Protein AF-A0A650ENH4-F1 (afdb_monomer)

Secondary structure (DSSP, 8-state):
--PPPHHHHHHHHHHHHHHHHHHHHHHHHHHHHHHHHHHHHHHHHHHHHHHHHHHTT----THHHHTTT-EEEETTEEEEE-SSEEEEE-TTS-EEEEETT-TTTEEEEEE---SS---EEEEEE-SHHHHHHHHHHHSSSEEETTTTEE----

Solvent-accessible surface area (backbone atoms only — not comparable to full-atom values): 8561 Å² total; per-residue (Å²): 130,96,68,84,53,73,66,60,54,51,55,52,54,53,53,52,52,60,52,46,70,60,46,49,68,51,49,52,50,52,55,51,59,60,51,47,55,57,55,53,55,51,50,55,51,52,49,52,52,51,54,51,25,65,73,65,77,49,85,81,70,71,72,72,35,58,83,74,65,41,41,74,78,49,104,72,38,32,41,34,75,64,93,56,36,32,39,41,29,36,95,88,54,47,38,39,37,28,33,68,92,44,60,70,26,31,35,39,38,38,38,62,64,52,98,90,38,73,65,42,40,29,31,38,32,71,32,77,67,19,23,57,47,26,26,72,75,38,70,28,45,38,18,23,61,82,79,43,37,74,51,81,75,132

Sequence (154 aa):
MKGFTLIELLVVVLIIGILSAVALPQYEKAVEKSRLAEVYSVVHALRRNFEICDLSGGCENEELLSEVGMTITNASMMSMSGKNYTFQGTPYGFAAFQPTRRTDDYMILWVPKTVDTEEALVCSGQTAWGIGFCKSLCGFQQCEMNKRTKYDGM

Mean predicted aligned error: 7.91 Å

Foldseek 3Di:
DPDDDPVVVVVVVVVVVVVCVVVVLVVVLVVVVVVCVLVVVLLVLLQVLLVVQVVVVHQDDPPSCVVSVWDDPDQFWIWDDDDQWIWIDGSNFKIKIAGPVHRQAWIWIWGHDDPPDHTFTKIAGRDPSSLVSSCVQQNGNIAGNVVSGHDPDD

Structure (mmCIF, N/CA/C/O backbone):
data_AF-A0A650ENH4-F1
#
_entry.id   AF-A0A650ENH4-F1
#
loop_
_atom_site.group_PDB
_atom_site.id
_atom_site.type_symbol
_atom_site.label_atom_id
_atom_site.label_alt_id
_atom_site.label_comp_id
_atom_site.label_asym_id
_atom_site.label_entity_id
_atom_site.label_seq_id
_atom_site.pdbx_PDB_ins_code
_atom_site.Cartn_x
_atom_site.Cartn_y
_atom_site.Cartn_z
_atom_site.occupancy
_atom_site.B_iso_or_equiv
_atom_site.auth_seq_id
_atom_site.auth_comp_id
_atom_site.auth_asym_id
_atom_site.auth_atom_id
_atom_site.pdbx_PDB_model_num
ATOM 1 N N . MET A 1 1 ? -47.326 -14.501 26.030 1.00 51.03 1 MET A N 1
ATOM 2 C CA . MET A 1 1 ? -46.114 -14.513 25.183 1.00 51.03 1 MET A CA 1
ATOM 3 C C . MET A 1 1 ? -44.955 -14.069 26.062 1.00 51.03 1 MET A C 1
ATOM 5 O O . MET A 1 1 ? -45.062 -13.005 26.655 1.00 51.03 1 MET A O 1
ATOM 9 N N . LYS A 1 2 ? -43.922 -14.901 26.252 1.00 64.88 2 LYS A N 1
ATOM 10 C CA . LYS A 1 2 ? -42.694 -14.489 26.951 1.00 64.88 2 LYS A CA 1
ATOM 11 C C . LYS A 1 2 ? -41.946 -13.550 26.005 1.00 64.88 2 LYS A C 1
ATOM 13 O O . LYS A 1 2 ? -41.317 -14.011 25.061 1.00 64.88 2 LYS A O 1
ATOM 18 N N . GLY A 1 3 ? -42.175 -12.253 26.173 1.00 75.31 3 GLY A N 1
ATOM 19 C CA . GLY A 1 3 ? -41.553 -11.206 25.373 1.00 75.31 3 GLY A CA 1
ATOM 20 C C . GLY A 1 3 ? -40.159 -10.890 25.896 1.00 75.31 3 GLY A C 1
ATOM 21 O O . GLY A 1 3 ? -39.942 -10.896 27.106 1.00 75.31 3 GLY A O 1
ATOM 22 N N . PHE A 1 4 ? -39.242 -10.625 24.969 1.00 81.31 4 PHE A N 1
ATOM 23 C CA . PHE A 1 4 ? -37.914 -10.080 25.242 1.00 81.31 4 PHE A CA 1
ATOM 24 C C . PHE A 1 4 ? -38.042 -8.821 26.107 1.00 81.31 4 PHE A C 1
ATOM 26 O O . PHE A 1 4 ? -38.902 -7.974 25.841 1.00 81.31 4 PHE A O 1
ATOM 33 N N . THR A 1 5 ? -37.222 -8.687 27.147 1.00 90.69 5 THR A N 1
ATOM 34 C CA . THR A 1 5 ? -37.284 -7.497 28.000 1.00 90.69 5 THR A CA 1
ATOM 35 C C . THR A 1 5 ? -36.593 -6.314 27.313 1.00 90.69 5 THR A C 1
ATOM 37 O O . THR A 1 5 ? -35.574 -6.470 26.640 1.00 90.69 5 THR A O 1
ATOM 40 N N . LEU A 1 6 ? -37.127 -5.098 27.483 1.00 89.56 6 LEU A N 1
ATOM 41 C CA . LEU A 1 6 ? -36.503 -3.872 26.953 1.00 89.56 6 LEU A CA 1
ATOM 42 C C . LEU A 1 6 ? -35.076 -3.673 27.490 1.00 89.56 6 LEU A C 1
ATOM 44 O O . LEU A 1 6 ? -34.221 -3.136 26.790 1.00 89.56 6 LEU A O 1
ATOM 48 N N . ILE A 1 7 ? -34.811 -4.138 28.714 1.00 93.00 7 ILE A N 1
ATOM 49 C CA . ILE A 1 7 ? -33.490 -4.041 29.335 1.00 93.00 7 ILE A CA 1
ATOM 50 C C . ILE A 1 7 ? -32.475 -5.013 28.719 1.00 93.00 7 ILE A C 1
ATOM 52 O O . ILE A 1 7 ? -31.326 -4.622 28.526 1.00 93.00 7 ILE A O 1
ATOM 56 N N . GLU A 1 8 ? -32.883 -6.229 28.331 1.00 92.00 8 GLU A N 1
ATOM 57 C CA . GLU A 1 8 ? -32.008 -7.159 27.597 1.00 92.00 8 GLU A CA 1
ATOM 58 C C . GLU A 1 8 ? -31.548 -6.558 26.273 1.00 92.00 8 GLU A C 1
ATOM 60 O O . GLU A 1 8 ? -30.361 -6.604 25.952 1.00 92.00 8 GLU A O 1
ATOM 65 N N . LEU A 1 9 ? -32.463 -5.938 25.524 1.00 91.38 9 LEU A N 1
ATOM 66 C CA . LEU A 1 9 ? -32.105 -5.293 24.262 1.00 91.38 9 LEU A CA 1
ATOM 67 C C . LEU A 1 9 ? -31.154 -4.106 24.461 1.00 91.38 9 LEU A C 1
ATOM 69 O O . LEU A 1 9 ? -30.232 -3.924 23.668 1.00 91.38 9 LEU A O 1
ATOM 73 N N . LEU A 1 10 ? -31.326 -3.328 25.531 1.00 92.88 10 LEU A N 1
ATOM 74 C CA . LEU A 1 10 ? -30.499 -2.149 25.795 1.00 92.88 10 LEU A CA 1
ATOM 75 C C . LEU A 1 10 ? -29.046 -2.531 26.120 1.00 92.88 10 LEU A C 1
ATOM 77 O O . LEU A 1 10 ? -28.115 -1.938 25.572 1.00 92.88 10 LEU A O 1
ATOM 81 N N . VAL A 1 11 ? -28.837 -3.566 26.939 1.00 94.69 11 VAL A N 1
ATOM 82 C CA . VAL A 1 11 ? -27.486 -4.063 27.256 1.00 94.69 11 VAL A CA 1
ATOM 83 C C . VAL A 1 11 ? -26.803 -4.641 26.014 1.00 94.69 11 VAL A C 1
ATOM 85 O O . VAL A 1 11 ? -25.614 -4.404 25.803 1.00 94.69 11 VAL A O 1
ATOM 88 N N . VAL A 1 12 ? -27.543 -5.337 25.146 1.00 95.19 12 VAL A N 1
ATOM 89 C CA . VAL A 1 12 ? -26.991 -5.883 23.894 1.00 95.19 12 VAL A CA 1
ATOM 90 C C . VAL A 1 12 ? -26.518 -4.770 22.959 1.00 95.19 12 VAL A C 1
ATOM 92 O O . VAL A 1 12 ? -25.399 -4.838 22.451 1.00 95.19 12 VAL A O 1
ATOM 95 N N . VAL A 1 13 ? -27.321 -3.718 22.768 1.00 94.75 13 VAL A N 1
ATOM 96 C CA . VAL A 1 13 ? -26.933 -2.574 21.922 1.00 94.75 13 VAL A CA 1
ATOM 97 C C . VAL A 1 13 ? -25.702 -1.865 22.490 1.00 94.75 13 VAL A C 1
ATOM 99 O O . VAL A 1 13 ? -24.808 -1.492 21.732 1.00 94.75 13 VAL A O 1
ATOM 102 N N . LEU A 1 14 ? -25.608 -1.742 23.817 1.00 95.50 14 LEU A N 1
ATOM 103 C CA . LEU A 1 14 ? -24.446 -1.155 24.482 1.00 95.50 14 LEU A CA 1
ATOM 104 C C . LEU A 1 14 ? -23.166 -1.966 24.226 1.00 95.50 14 LEU A C 1
ATOM 106 O O . LEU A 1 14 ? -22.137 -1.390 23.872 1.00 95.50 14 LEU A O 1
ATOM 110 N N . ILE A 1 15 ? -23.225 -3.295 24.349 1.00 96.06 15 ILE A N 1
ATOM 111 C CA . ILE A 1 15 ? -22.064 -4.167 24.111 1.00 96.06 15 ILE A CA 1
ATOM 112 C C . ILE A 1 15 ? -21.639 -4.126 22.636 1.00 96.06 15 ILE A C 1
ATOM 114 O O . ILE A 1 15 ? -20.454 -3.949 22.347 1.00 96.06 15 ILE A O 1
ATOM 118 N N . ILE A 1 16 ? -22.587 -4.235 21.695 1.00 95.62 16 ILE A N 1
ATOM 119 C CA . ILE A 1 16 ? -22.295 -4.156 20.251 1.00 95.62 16 ILE A CA 1
ATOM 120 C C . ILE A 1 16 ? -21.691 -2.789 19.897 1.00 95.62 16 ILE A C 1
ATOM 122 O O . ILE A 1 16 ? -20.748 -2.727 19.107 1.00 95.62 16 ILE A O 1
ATOM 126 N N . GLY A 1 17 ? -22.165 -1.710 20.529 1.00 95.19 17 GLY A N 1
ATOM 127 C CA . GLY A 1 17 ? -21.607 -0.366 20.382 1.00 95.19 17 GLY A CA 1
ATOM 128 C C . GLY A 1 17 ? -20.109 -0.317 20.691 1.00 95.19 17 GLY A C 1
ATOM 129 O O . GLY A 1 17 ? -19.324 0.116 19.846 1.00 95.19 17 GLY A O 1
ATOM 130 N N . ILE A 1 18 ? -19.695 -0.839 21.850 1.00 95.19 18 ILE A N 1
ATOM 131 C CA . ILE A 1 18 ? -18.281 -0.852 22.269 1.00 95.19 18 ILE A CA 1
ATOM 132 C C . ILE A 1 18 ? -17.431 -1.713 21.325 1.00 95.19 18 ILE A C 1
ATOM 134 O O . ILE A 1 18 ? -16.368 -1.277 20.880 1.00 95.19 18 ILE A O 1
ATOM 138 N N . LEU A 1 19 ? -17.901 -2.917 20.981 1.00 95.94 19 LEU A N 1
ATOM 139 C CA . LEU A 1 19 ? -17.166 -3.824 20.092 1.00 95.94 19 LEU A CA 1
ATOM 140 C C . LEU A 1 19 ? -16.980 -3.225 18.689 1.00 95.94 19 LEU A C 1
ATOM 142 O O . LEU A 1 19 ? -15.897 -3.339 18.111 1.00 95.94 19 LEU A O 1
ATOM 146 N N . SER A 1 20 ? -18.001 -2.545 18.157 1.00 94.31 20 SER A N 1
ATOM 147 C CA . SER A 1 20 ? -17.953 -1.946 16.817 1.00 94.31 20 SER A CA 1
ATOM 148 C C . SER A 1 20 ? -16.881 -0.861 16.688 1.00 94.31 20 SER A C 1
ATOM 150 O O . SER A 1 20 ? -16.207 -0.793 15.659 1.00 94.31 20 SER A O 1
ATOM 152 N N . ALA A 1 21 ? -16.651 -0.077 17.747 1.00 92.31 21 ALA A N 1
ATOM 153 C CA . ALA A 1 21 ? -15.689 1.022 17.736 1.00 92.31 21 ALA A CA 1
ATOM 154 C C . ALA A 1 21 ? -14.246 0.542 17.506 1.00 92.31 21 ALA A C 1
ATOM 156 O O . ALA A 1 21 ? -13.463 1.217 16.839 1.00 92.31 21 ALA A O 1
ATOM 157 N N . VAL A 1 22 ? -13.894 -0.640 18.021 1.00 91.31 22 VAL A N 1
ATOM 158 C CA . VAL A 1 22 ? -12.554 -1.227 17.852 1.00 91.31 22 VAL A CA 1
ATOM 159 C C . VAL A 1 22 ? -12.480 -2.114 16.607 1.00 91.31 22 VAL A C 1
ATOM 161 O O . VAL A 1 22 ? -11.458 -2.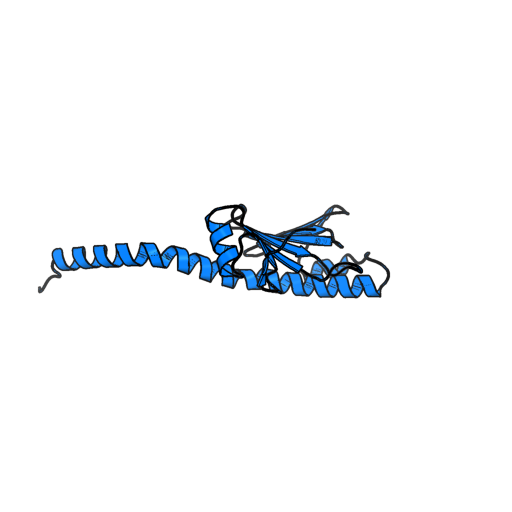127 15.918 1.00 91.31 22 VAL A O 1
ATOM 164 N N . ALA A 1 23 ? -13.556 -2.839 16.293 1.00 92.00 23 ALA A N 1
ATOM 165 C CA . ALA A 1 23 ? -13.575 -3.800 15.195 1.00 92.00 23 ALA A CA 1
ATOM 166 C C . ALA A 1 23 ? -13.548 -3.135 13.809 1.00 92.00 23 ALA A C 1
ATOM 168 O O . ALA A 1 23 ? -12.849 -3.615 12.918 1.00 92.00 23 ALA A O 1
ATOM 169 N N . LEU A 1 24 ? -14.260 -2.019 13.621 1.00 90.44 24 LEU A N 1
ATOM 170 C CA . LEU A 1 24 ?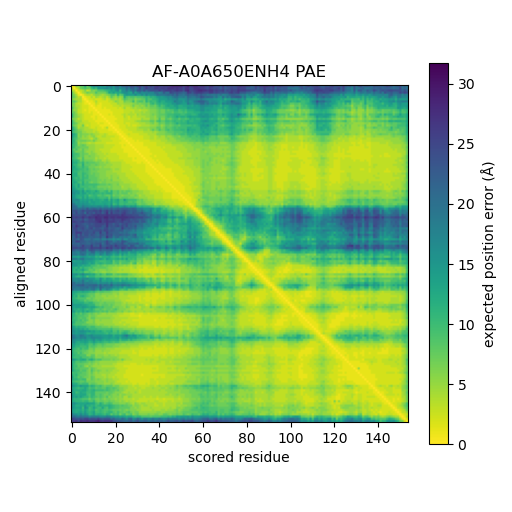 -14.350 -1.332 12.327 1.00 90.44 24 LE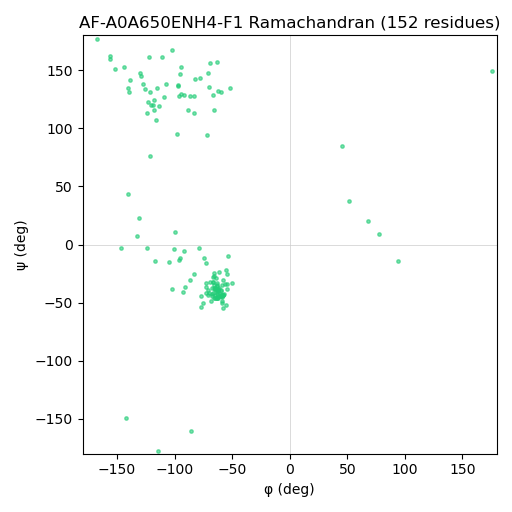U A CA 1
ATOM 171 C C . LEU A 1 24 ? -12.989 -0.900 11.750 1.00 90.44 24 LEU A C 1
ATOM 173 O O . LEU A 1 24 ? -12.672 -1.329 10.639 1.00 90.44 24 LEU A O 1
ATOM 177 N N . PRO A 1 25 ? -12.133 -0.134 12.457 1.00 88.75 25 PRO A N 1
ATOM 178 C CA . PRO A 1 25 ? -10.851 0.294 11.891 1.00 88.75 25 PRO A CA 1
ATOM 179 C C . PRO A 1 25 ? -9.905 -0.881 11.607 1.00 88.75 25 PRO A C 1
ATOM 181 O O . PRO A 1 25 ? -9.078 -0.811 10.698 1.00 88.75 25 PRO A O 1
ATOM 184 N N . GLN A 1 26 ? -10.008 -1.976 12.367 1.00 89.81 26 GLN A N 1
ATOM 185 C CA . GLN A 1 26 ? -9.233 -3.190 12.106 1.00 89.81 26 GLN A CA 1
ATOM 186 C C . GLN A 1 26 ? -9.728 -3.915 10.851 1.00 89.81 26 GLN A C 1
ATOM 188 O O . GLN A 1 26 ? -8.913 -4.326 10.023 1.00 89.81 26 GLN A O 1
ATOM 193 N N . TYR A 1 27 ? -11.048 -4.025 10.686 1.00 92.81 27 TYR A N 1
ATOM 194 C CA . TYR A 1 27 ? -11.666 -4.610 9.501 1.00 92.81 27 TYR A CA 1
ATOM 195 C C . TYR A 1 27 ? -11.290 -3.840 8.231 1.00 92.81 27 TYR A C 1
ATOM 197 O O . TYR A 1 27 ? -10.874 -4.450 7.247 1.00 92.81 27 TYR A O 1
ATOM 205 N N . GLU A 1 28 ? -11.329 -2.505 8.263 1.00 91.50 28 GLU A N 1
ATOM 206 C CA . GLU A 1 28 ? -10.913 -1.674 7.126 1.00 91.50 28 GLU A CA 1
ATOM 207 C C . GLU A 1 28 ? -9.459 -1.924 6.718 1.00 91.50 28 GLU A C 1
ATOM 209 O O . GLU A 1 28 ? -9.172 -2.088 5.533 1.00 91.50 28 GLU A O 1
ATOM 214 N N . LYS A 1 29 ? -8.538 -2.011 7.687 1.00 91.94 29 LYS A N 1
ATOM 215 C CA . LYS A 1 29 ? -7.129 -2.330 7.406 1.00 91.94 29 LYS A CA 1
ATOM 216 C C . LYS A 1 29 ? -6.968 -3.723 6.807 1.00 91.94 29 LYS A C 1
ATOM 218 O O . LYS A 1 29 ? -6.129 -3.900 5.931 1.00 91.94 29 LYS A O 1
ATOM 223 N N . ALA A 1 30 ? -7.735 -4.709 7.271 1.00 92.81 30 ALA A N 1
ATOM 224 C CA . ALA A 1 30 ? -7.686 -6.065 6.730 1.00 92.81 30 ALA A CA 1
ATOM 225 C C . ALA A 1 30 ? -8.165 -6.106 5.271 1.00 92.81 30 ALA A C 1
ATOM 227 O O . ALA A 1 30 ? -7.474 -6.663 4.422 1.00 92.81 30 ALA A O 1
ATOM 228 N N . VAL A 1 31 ? -9.290 -5.448 4.969 1.00 93.19 31 VAL A N 1
ATOM 229 C CA . VAL A 1 31 ? -9.806 -5.322 3.597 1.00 93.19 31 VAL A CA 1
ATOM 230 C C . VAL A 1 31 ? -8.791 -4.618 2.700 1.00 93.19 31 VAL A C 1
ATOM 232 O O . VAL A 1 31 ? -8.532 -5.075 1.589 1.00 93.19 31 VAL A O 1
ATOM 235 N N . GLU A 1 32 ? -8.173 -3.541 3.181 1.00 92.69 32 GLU A N 1
ATOM 236 C CA . GLU A 1 32 ? -7.186 -2.803 2.396 1.00 92.69 32 GLU A CA 1
ATOM 237 C C . GLU A 1 32 ? -5.903 -3.613 2.158 1.00 92.69 32 GLU A C 1
ATOM 239 O O . GLU A 1 32 ? -5.376 -3.632 1.048 1.00 92.69 32 GLU A O 1
ATOM 244 N N . LYS A 1 33 ? -5.450 -4.392 3.147 1.00 92.19 33 LYS A N 1
ATOM 245 C CA . LYS A 1 33 ? -4.353 -5.355 2.960 1.00 92.19 33 LYS A CA 1
ATOM 246 C C . LYS A 1 33 ? -4.681 -6.406 1.902 1.00 92.19 33 LYS A C 1
ATOM 248 O O . LYS A 1 33 ? -3.804 -6.764 1.125 1.00 92.19 33 LYS A O 1
ATOM 253 N N . SER A 1 34 ? -5.922 -6.890 1.843 1.00 92.75 34 SER A N 1
ATOM 254 C CA . SER A 1 34 ? -6.349 -7.817 0.788 1.00 92.75 34 SER A CA 1
ATOM 255 C C . SER A 1 34 ? -6.351 -7.161 -0.593 1.00 92.75 34 SER A C 1
ATOM 257 O O . SER A 1 34 ? -6.014 -7.817 -1.575 1.00 92.75 34 SER A O 1
ATOM 259 N N . ARG A 1 35 ? -6.682 -5.867 -0.680 1.00 91.56 35 ARG A N 1
ATOM 260 C CA . ARG A 1 35 ? -6.638 -5.111 -1.939 1.00 91.56 35 ARG A CA 1
ATOM 261 C C . ARG A 1 35 ? -5.217 -4.935 -2.465 1.00 91.56 35 ARG A C 1
ATOM 263 O O . ARG A 1 35 ? -5.046 -4.971 -3.679 1.00 91.56 35 ARG A O 1
ATOM 270 N N . LEU A 1 36 ? -4.202 -4.836 -1.598 1.00 91.12 36 LEU A N 1
ATOM 271 C CA . LEU A 1 36 ? -2.795 -4.743 -2.023 1.00 91.12 36 LEU A CA 1
ATOM 272 C C . LEU A 1 36 ? -2.353 -5.900 -2.935 1.00 91.12 36 LEU A C 1
ATOM 274 O O . LEU A 1 36 ? -1.410 -5.727 -3.702 1.00 91.12 36 LEU A O 1
ATOM 278 N N . ALA A 1 37 ? -3.029 -7.056 -2.913 1.00 90.56 37 ALA A N 1
ATOM 279 C CA . ALA A 1 37 ? -2.774 -8.145 -3.861 1.00 90.56 37 ALA A CA 1
ATOM 280 C C . ALA A 1 37 ? -2.873 -7.690 -5.332 1.00 90.56 37 ALA A C 1
ATOM 282 O O . ALA A 1 37 ? -2.105 -8.153 -6.173 1.00 90.56 37 ALA A O 1
ATOM 283 N N . GLU A 1 38 ? -3.768 -6.742 -5.630 1.00 88.56 38 GLU A N 1
ATOM 284 C CA . GLU A 1 38 ? -3.890 -6.115 -6.950 1.00 88.56 38 GLU A CA 1
ATOM 285 C C . GLU A 1 38 ? -2.609 -5.352 -7.316 1.00 88.56 38 GLU A C 1
ATOM 287 O O . GLU A 1 38 ? -2.055 -5.564 -8.393 1.00 88.56 38 GLU A O 1
ATOM 292 N N . VAL A 1 39 ? -2.072 -4.554 -6.386 1.00 89.12 39 VAL A N 1
ATOM 293 C CA . VAL A 1 39 ? -0.802 -3.829 -6.569 1.00 89.12 39 VAL A CA 1
ATOM 294 C C . VAL A 1 39 ? 0.338 -4.800 -6.856 1.00 89.12 39 VAL A C 1
ATOM 296 O O . VAL A 1 39 ? 1.054 -4.616 -7.835 1.00 89.12 39 VAL A O 1
ATOM 299 N N . TYR A 1 40 ? 0.477 -5.871 -6.069 1.00 89.44 40 TYR A N 1
ATOM 300 C CA . TYR A 1 40 ? 1.528 -6.871 -6.290 1.00 89.44 40 TYR A CA 1
ATOM 301 C C . TYR A 1 40 ? 1.437 -7.533 -7.669 1.00 89.44 40 TYR A C 1
ATOM 303 O O . TYR A 1 40 ? 2.466 -7.747 -8.308 1.00 89.44 40 TYR A O 1
ATOM 311 N N . SER A 1 41 ? 0.225 -7.831 -8.147 1.00 86.44 41 SER A N 1
ATOM 312 C CA . SER A 1 41 ? 0.035 -8.430 -9.474 1.00 86.44 41 SER A CA 1
ATOM 313 C C . SER A 1 41 ? 0.499 -7.506 -10.603 1.00 86.44 41 SER A C 1
ATOM 315 O O . SER A 1 41 ? 1.180 -7.950 -11.528 1.00 86.44 41 SER A O 1
ATOM 317 N N . VAL A 1 42 ? 0.214 -6.207 -10.483 1.00 83.12 42 VAL A N 1
ATOM 318 C CA . VAL A 1 42 ? 0.628 -5.204 -11.469 1.00 83.12 42 VAL A CA 1
ATOM 319 C C . VAL A 1 42 ? 2.125 -4.931 -11.380 1.00 83.12 42 VAL A C 1
ATOM 321 O O . VAL A 1 42 ? 2.789 -4.893 -12.409 1.00 83.12 42 VAL A O 1
ATOM 324 N N . VAL A 1 43 ? 2.686 -4.828 -10.173 1.00 86.19 43 VAL A N 1
ATOM 325 C CA . VAL A 1 43 ? 4.137 -4.701 -9.959 1.00 86.19 43 VAL A CA 1
ATOM 326 C C . VAL A 1 43 ? 4.892 -5.875 -10.577 1.00 86.19 43 VAL A C 1
ATOM 328 O O . VAL A 1 43 ? 5.902 -5.669 -11.237 1.00 86.19 43 VAL A O 1
ATOM 331 N N . HIS A 1 44 ? 4.396 -7.104 -10.424 1.00 86.12 44 HIS A N 1
ATOM 332 C CA . HIS A 1 44 ? 5.017 -8.273 -11.046 1.00 86.12 44 HIS A CA 1
ATOM 333 C C . HIS A 1 44 ? 5.015 -8.177 -12.579 1.00 86.12 44 HIS A C 1
ATOM 335 O O . HIS A 1 44 ? 5.994 -8.540 -13.230 1.00 86.12 44 HIS A O 1
ATOM 341 N N . ALA A 1 45 ? 3.932 -7.675 -13.175 1.00 80.81 45 ALA A N 1
ATOM 342 C CA . ALA A 1 45 ? 3.877 -7.454 -14.615 1.00 80.81 45 ALA A CA 1
ATOM 343 C C . ALA A 1 45 ? 4.832 -6.333 -15.065 1.00 80.81 45 ALA A C 1
ATOM 345 O O . ALA A 1 45 ? 5.596 -6.532 -16.005 1.00 80.81 45 ALA A O 1
ATOM 346 N N . LEU A 1 46 ? 4.861 -5.211 -14.340 1.00 80.62 46 LEU A N 1
ATOM 347 C CA . LEU A 1 46 ? 5.795 -4.104 -14.570 1.00 80.62 46 LEU A CA 1
ATOM 348 C C . LEU A 1 46 ? 7.254 -4.554 -14.482 1.00 80.62 46 LEU A C 1
ATOM 350 O O . LEU A 1 46 ? 8.054 -4.206 -15.344 1.00 80.62 46 LEU A O 1
ATOM 354 N N . ARG A 1 47 ? 7.587 -5.378 -13.485 1.00 82.25 47 ARG A N 1
ATOM 355 C CA . ARG A 1 47 ? 8.924 -5.947 -13.314 1.00 82.25 47 ARG A CA 1
ATOM 356 C C . ARG A 1 47 ? 9.351 -6.756 -14.534 1.00 82.25 47 ARG A C 1
ATOM 358 O O . ARG A 1 47 ? 10.427 -6.507 -15.062 1.00 82.25 47 ARG A O 1
ATOM 365 N N . ARG A 1 48 ? 8.503 -7.681 -15.004 1.00 80.88 48 ARG A N 1
ATOM 366 C CA . ARG A 1 48 ? 8.790 -8.486 -16.206 1.00 80.88 48 ARG A CA 1
ATOM 367 C C . ARG A 1 48 ? 9.021 -7.596 -17.426 1.00 80.88 48 ARG A C 1
ATOM 369 O O . ARG A 1 48 ? 9.966 -7.819 -18.172 1.00 80.88 48 ARG A O 1
ATOM 376 N N . ASN A 1 49 ? 8.185 -6.575 -17.601 1.00 76.31 49 ASN A N 1
ATOM 377 C CA . ASN A 1 49 ? 8.308 -5.645 -18.720 1.00 76.31 49 ASN A CA 1
ATOM 378 C C . ASN A 1 49 ? 9.625 -4.865 -18.657 1.00 76.31 49 ASN A C 1
ATOM 380 O O . ASN A 1 49 ? 10.305 -4.735 -19.672 1.00 76.31 49 ASN A O 1
ATOM 384 N N . PHE A 1 50 ? 10.008 -4.400 -17.468 1.00 76.88 50 PHE A N 1
ATOM 385 C CA . PHE A 1 50 ? 11.261 -3.681 -17.263 1.00 76.88 50 PHE A CA 1
ATOM 386 C C . PHE A 1 50 ? 12.487 -4.579 -17.489 1.00 76.88 50 PHE A C 1
ATOM 388 O O . PHE A 1 50 ? 13.428 -4.166 -18.155 1.00 76.88 50 PHE A O 1
ATOM 395 N N . GLU A 1 51 ? 12.456 -5.828 -17.011 1.00 78.81 51 GLU A N 1
ATOM 396 C CA . GLU A 1 51 ? 13.523 -6.813 -17.246 1.00 78.81 51 GLU A CA 1
ATOM 397 C C . GLU A 1 51 ? 13.712 -7.107 -18.740 1.00 78.81 51 GLU A C 1
ATOM 399 O O . GLU A 1 51 ? 14.841 -7.149 -19.222 1.00 78.81 51 GLU A O 1
ATOM 404 N N . ILE A 1 52 ? 12.621 -7.263 -19.497 1.00 77.38 52 ILE A N 1
ATOM 405 C CA . ILE A 1 52 ? 12.695 -7.445 -20.954 1.00 77.38 52 ILE A CA 1
ATOM 406 C C . ILE A 1 52 ? 13.313 -6.213 -21.617 1.00 77.38 52 ILE A C 1
ATOM 408 O O . ILE A 1 52 ? 14.180 -6.362 -22.473 1.00 77.38 52 ILE A O 1
ATOM 412 N N . CYS A 1 53 ? 12.895 -5.015 -21.206 1.00 75.56 53 CYS A N 1
ATOM 413 C CA . CYS A 1 53 ? 13.386 -3.762 -21.769 1.00 75.56 53 CYS A CA 1
ATOM 414 C C . CYS A 1 53 ? 14.891 -3.537 -21.546 1.00 75.56 53 CYS A C 1
ATOM 416 O O . CYS A 1 53 ? 15.585 -3.051 -22.442 1.00 75.56 53 CYS A O 1
ATOM 418 N N . ASP A 1 54 ? 15.393 -3.897 -20.363 1.00 76.88 54 ASP A N 1
ATOM 419 C CA . ASP A 1 54 ? 16.820 -3.820 -20.029 1.00 76.88 54 ASP A CA 1
ATOM 420 C C . ASP A 1 54 ? 17.640 -4.783 -20.907 1.00 76.88 54 ASP A C 1
ATOM 422 O O . ASP A 1 54 ? 18.691 -4.428 -21.441 1.00 76.88 54 ASP A O 1
ATOM 426 N N . LEU A 1 55 ? 17.106 -5.984 -21.163 1.00 78.88 55 LEU A N 1
ATOM 427 C CA . LEU A 1 55 ? 17.738 -6.984 -22.030 1.00 78.88 55 LEU A CA 1
ATOM 428 C C . LEU A 1 55 ? 17.684 -6.625 -23.523 1.00 78.88 55 LEU A C 1
ATOM 430 O O . LEU A 1 55 ? 18.606 -6.976 -24.261 1.00 78.88 55 LEU A O 1
ATOM 434 N N . SER A 1 56 ? 16.631 -5.948 -23.991 1.00 75.12 56 SER A N 1
ATOM 435 C CA . SER A 1 56 ? 16.488 -5.545 -25.399 1.00 75.12 56 SER A CA 1
ATOM 436 C C . SER A 1 56 ? 17.299 -4.302 -25.777 1.00 75.12 56 SER A C 1
ATOM 438 O O . SER A 1 56 ? 17.308 -3.926 -26.948 1.00 75.12 56 SER A O 1
ATOM 440 N N . GLY A 1 57 ? 17.995 -3.669 -24.823 1.00 69.88 57 GLY A N 1
ATOM 441 C CA . GLY A 1 57 ? 18.787 -2.456 -25.064 1.00 69.88 57 GLY A CA 1
ATOM 442 C C . GLY A 1 57 ? 17.932 -1.230 -25.389 1.00 69.88 57 GLY A C 1
ATOM 443 O O . GLY A 1 57 ? 18.422 -0.277 -25.995 1.00 69.88 57 GLY A O 1
ATOM 444 N N . GLY A 1 58 ? 16.648 -1.265 -25.028 1.00 64.75 58 GLY A N 1
ATOM 445 C CA . GLY A 1 58 ? 15.681 -0.270 -25.453 1.00 64.75 58 GLY A CA 1
ATOM 446 C C . GLY A 1 58 ? 14.263 -0.584 -25.000 1.00 64.75 58 GLY A C 1
ATOM 447 O O . GLY A 1 58 ? 13.849 -1.733 -24.858 1.00 64.75 58 GLY A O 1
ATOM 448 N N . CYS A 1 59 ? 13.541 0.501 -24.788 1.00 63.66 59 CYS A N 1
ATOM 449 C CA . CYS A 1 59 ? 12.252 0.624 -24.145 1.00 63.66 59 CYS A CA 1
ATOM 450 C C . CYS A 1 59 ? 11.306 1.264 -25.182 1.00 63.66 59 CYS A C 1
ATOM 452 O O . CYS A 1 59 ? 11.107 2.475 -25.157 1.00 63.66 59 CYS A O 1
ATOM 454 N N . GLU A 1 60 ? 10.826 0.507 -26.175 1.00 55.81 60 GLU A N 1
ATOM 455 C CA . GLU A 1 60 ? 9.991 1.050 -27.275 1.00 55.81 60 GLU A CA 1
ATOM 456 C C . GLU A 1 60 ? 8.723 0.216 -27.557 1.00 55.81 60 GLU A C 1
ATOM 458 O O . GLU A 1 60 ? 7.991 0.482 -28.506 1.00 55.81 60 GLU A O 1
ATOM 463 N N . ASN A 1 61 ? 8.416 -0.785 -26.725 1.00 54.28 61 ASN A N 1
ATOM 464 C CA . ASN A 1 61 ? 7.368 -1.764 -27.025 1.00 54.28 61 ASN A CA 1
ATOM 465 C C . ASN A 1 61 ? 6.029 -1.423 -26.340 1.00 54.28 61 ASN A C 1
ATOM 467 O O . ASN A 1 61 ? 5.781 -1.827 -25.202 1.00 54.28 61 ASN A O 1
ATOM 471 N N . GLU A 1 62 ? 5.133 -0.736 -27.057 1.00 56.47 62 GLU A N 1
ATOM 472 C CA . GLU A 1 62 ? 3.751 -0.439 -26.626 1.00 56.47 62 GLU A CA 1
ATOM 473 C C . GLU A 1 62 ? 2.896 -1.708 -26.381 1.00 56.47 62 GLU A C 1
ATOM 475 O O . GLU A 1 62 ? 1.953 -1.684 -25.588 1.00 56.47 62 GLU A O 1
ATOM 480 N N . GLU A 1 63 ? 3.244 -2.843 -27.002 1.00 56.31 63 GLU A N 1
ATOM 481 C CA . GLU A 1 63 ? 2.507 -4.117 -26.906 1.00 56.31 63 GLU A CA 1
ATOM 482 C C . GLU A 1 63 ? 2.468 -4.703 -25.482 1.00 56.31 63 GLU A C 1
ATOM 484 O O . GLU A 1 63 ? 1.450 -5.268 -25.069 1.00 56.31 63 GLU A O 1
ATOM 489 N N . LEU A 1 64 ? 3.526 -4.503 -24.689 1.00 55.19 64 LEU A N 1
ATOM 490 C CA . LEU A 1 64 ? 3.672 -5.061 -23.334 1.00 55.19 64 LEU A CA 1
ATOM 491 C C . LEU A 1 64 ? 2.773 -4.382 -22.286 1.00 55.19 64 LEU A C 1
ATOM 493 O O . LEU A 1 64 ? 2.555 -4.919 -21.197 1.00 55.19 64 LEU A O 1
ATOM 497 N N . LEU A 1 65 ? 2.233 -3.203 -22.598 1.00 55.28 65 LEU A N 1
ATOM 498 C CA . LEU A 1 65 ? 1.365 -2.438 -21.696 1.00 55.28 65 LEU A CA 1
ATOM 499 C C . LEU A 1 65 ? -0.090 -2.912 -21.748 1.00 55.28 65 LEU A C 1
ATOM 501 O O . LEU A 1 65 ? -0.819 -2.805 -20.757 1.00 55.28 65 LEU A O 1
ATOM 505 N N . SER A 1 66 ? -0.478 -3.510 -22.877 1.00 57.00 66 SER A N 1
ATOM 506 C CA . SER A 1 66 ? -1.820 -4.043 -23.108 1.00 57.00 66 SER A CA 1
ATOM 507 C C . SER A 1 66 ? -2.134 -5.280 -22.251 1.00 57.00 66 SER A C 1
ATOM 509 O O . SER A 1 66 ? -3.266 -5.418 -21.792 1.00 57.00 66 SER A O 1
ATOM 511 N N . GLU A 1 67 ? -1.137 -6.123 -21.938 1.00 58.97 67 GLU A N 1
ATOM 512 C CA . GLU A 1 67 ? -1.296 -7.313 -21.074 1.00 58.97 67 GLU A CA 1
ATOM 513 C C . GLU A 1 67 ? -1.620 -6.928 -19.621 1.00 58.97 67 GLU A C 1
ATOM 515 O O . GLU A 1 67 ? -2.303 -7.660 -18.905 1.00 58.97 67 GLU A O 1
ATOM 520 N N . VAL A 1 68 ? -1.176 -5.744 -19.191 1.00 59.22 68 VAL A N 1
ATOM 521 C CA . VAL A 1 68 ? -1.428 -5.216 -17.842 1.00 59.22 68 VAL A CA 1
ATOM 522 C C . VAL A 1 68 ? -2.691 -4.349 -17.801 1.00 59.22 68 VAL A C 1
ATOM 524 O O . VAL A 1 68 ? -3.110 -3.954 -16.721 1.00 59.22 68 VAL A O 1
ATOM 527 N N . GLY A 1 69 ? -3.322 -4.081 -18.952 1.00 62.47 69 GLY A N 1
ATOM 528 C CA . GLY A 1 69 ? -4.482 -3.193 -19.092 1.00 62.47 69 GLY A CA 1
ATOM 529 C C . GLY A 1 69 ? -4.137 -1.700 -19.057 1.00 62.47 69 GLY A C 1
ATOM 530 O O . GLY A 1 69 ? -5.042 -0.866 -18.967 1.00 62.47 69 GLY A O 1
ATOM 531 N N . MET A 1 70 ? -2.847 -1.345 -19.089 1.00 64.00 70 MET A N 1
ATOM 532 C CA . MET A 1 70 ? -2.406 0.038 -18.952 1.00 64.00 70 MET A CA 1
ATOM 533 C C . MET A 1 70 ? -2.487 0.772 -20.282 1.00 64.00 70 MET A C 1
ATOM 535 O O . MET A 1 70 ? -1.933 0.334 -21.286 1.00 64.00 70 MET A O 1
ATOM 539 N N . THR A 1 71 ? -3.147 1.925 -20.274 1.00 60.16 71 THR A N 1
ATOM 540 C CA . THR A 1 71 ? -3.227 2.802 -21.441 1.00 60.16 71 THR A CA 1
ATOM 541 C C . THR A 1 71 ? -2.155 3.880 -21.354 1.00 60.16 71 THR A C 1
ATOM 543 O O . THR A 1 71 ? -2.059 4.594 -20.350 1.00 60.16 71 THR A O 1
ATOM 546 N N . ILE A 1 72 ? -1.354 4.022 -22.411 1.00 61.28 72 ILE A N 1
ATOM 547 C CA . ILE A 1 72 ? -0.522 5.212 -22.596 1.00 61.28 72 ILE A CA 1
ATOM 548 C C . ILE A 1 72 ? -1.484 6.380 -22.804 1.00 61.28 72 ILE A C 1
ATOM 550 O O . ILE A 1 72 ? -2.248 6.391 -23.769 1.00 61.28 72 ILE A O 1
ATOM 554 N N . THR A 1 73 ? -1.494 7.342 -21.883 1.00 61.38 73 THR A N 1
ATOM 555 C CA . THR A 1 73 ? -2.341 8.532 -22.035 1.00 61.38 73 THR A CA 1
ATOM 556 C C . THR A 1 73 ? -1.635 9.608 -22.848 1.00 61.38 73 THR A C 1
ATOM 558 O O . THR A 1 73 ? -2.315 10.343 -23.550 1.00 61.38 73 THR A O 1
ATOM 561 N N . ASN A 1 74 ? -0.296 9.668 -22.779 1.00 59.41 74 ASN A N 1
ATOM 562 C CA . ASN A 1 74 ? 0.614 10.480 -23.598 1.00 59.41 74 ASN A CA 1
ATOM 563 C C . ASN A 1 74 ? 2.017 9.833 -23.606 1.00 59.41 74 ASN A C 1
ATOM 565 O O . ASN A 1 74 ? 2.327 9.061 -22.704 1.00 59.41 74 ASN A O 1
ATOM 569 N N . ALA A 1 75 ? 2.894 10.195 -24.554 1.00 58.69 75 ALA A N 1
ATOM 570 C CA . ALA A 1 75 ? 4.212 9.568 -24.796 1.00 58.69 75 ALA A CA 1
ATOM 571 C C . ALA A 1 75 ? 5.179 9.466 -23.587 1.00 58.69 75 ALA A C 1
ATOM 573 O O . ALA A 1 75 ? 6.206 8.802 -23.668 1.00 58.69 75 ALA A O 1
ATOM 574 N N . SER A 1 76 ? 4.875 10.117 -22.466 1.00 63.69 76 SER A N 1
ATOM 575 C CA . SER A 1 76 ? 5.696 10.146 -21.252 1.00 63.69 76 SER A CA 1
ATOM 576 C C . SER A 1 76 ? 4.971 9.675 -19.987 1.00 63.69 76 SER A C 1
ATOM 578 O O . SER A 1 76 ? 5.603 9.586 -18.935 1.00 63.69 76 SER A O 1
ATOM 580 N N . MET A 1 77 ? 3.674 9.349 -20.054 1.00 69.88 77 MET A N 1
ATOM 581 C CA . MET A 1 77 ? 2.891 8.920 -18.891 1.00 69.88 77 MET A CA 1
ATOM 582 C C . MET A 1 77 ? 1.926 7.784 -19.227 1.00 69.88 77 MET A C 1
ATOM 584 O O . MET A 1 77 ? 1.169 7.827 -20.198 1.00 69.88 77 MET A O 1
ATOM 588 N N . MET A 1 78 ? 1.910 6.791 -18.347 1.00 74.94 78 MET A N 1
ATOM 589 C CA . MET A 1 78 ? 0.947 5.705 -18.340 1.00 74.94 78 MET A CA 1
ATOM 590 C C . MET A 1 78 ? -0.022 5.887 -17.188 1.00 74.94 78 MET A C 1
ATOM 592 O O . MET A 1 78 ? 0.372 6.218 -16.066 1.00 74.94 78 MET A O 1
ATOM 596 N N . SER A 1 79 ? -1.295 5.639 -17.469 1.00 78.38 79 SER A N 1
ATOM 597 C CA . SER A 1 79 ? -2.333 5.624 -16.451 1.00 78.38 79 SER A CA 1
ATOM 598 C C . SER A 1 79 ? -3.284 4.468 -16.697 1.00 78.38 79 SER A C 1
ATOM 600 O O . SER A 1 79 ? -3.632 4.144 -17.834 1.00 78.38 79 SER A O 1
ATOM 602 N N . MET A 1 80 ? -3.710 3.847 -15.609 1.00 75.75 80 MET A N 1
ATOM 603 C CA . MET A 1 80 ? -4.736 2.819 -15.611 1.00 75.75 80 MET A CA 1
ATOM 604 C C . MET A 1 80 ? -5.575 2.960 -14.354 1.00 75.75 80 MET A C 1
ATOM 606 O O . MET A 1 80 ? -5.097 3.405 -13.313 1.00 75.75 80 MET A O 1
ATOM 610 N N . SER A 1 81 ? -6.827 2.534 -14.426 1.00 81.19 81 SER A N 1
ATOM 611 C CA . SER A 1 81 ? -7.666 2.353 -13.251 1.00 81.19 81 SER A CA 1
ATOM 612 C C . SER A 1 81 ? -8.053 0.885 -13.157 1.00 81.19 81 SER A C 1
ATOM 614 O O . SER A 1 81 ? -8.738 0.364 -14.033 1.00 81.19 81 SER A O 1
ATOM 616 N N . GLY A 1 82 ? -7.606 0.222 -12.098 1.00 77.56 82 GLY A N 1
ATOM 617 C CA . GLY A 1 82 ? -8.058 -1.109 -11.718 1.00 77.56 82 GLY A CA 1
ATOM 618 C C . GLY A 1 82 ? -9.316 -1.039 -10.856 1.00 77.56 82 G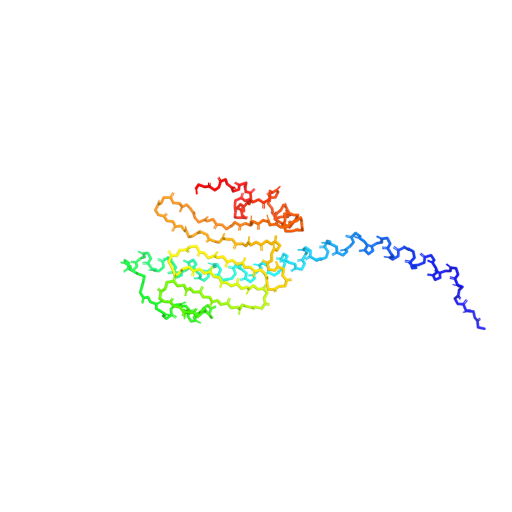LY A C 1
ATOM 619 O O . GLY A 1 82 ? -10.034 -0.035 -10.836 1.00 77.56 82 GLY A O 1
ATOM 620 N N . LYS A 1 83 ? -9.602 -2.119 -10.125 1.00 84.62 83 LYS A N 1
ATOM 621 C CA . LYS A 1 83 ? -10.804 -2.209 -9.277 1.00 84.62 83 LYS A CA 1
ATOM 622 C C . LYS A 1 83 ? -10.629 -1.429 -7.980 1.00 84.62 83 LYS A C 1
ATOM 624 O O . LYS A 1 83 ? -11.554 -0.735 -7.554 1.00 84.62 83 LYS A O 1
ATOM 629 N N . ASN A 1 84 ? -9.470 -1.564 -7.338 1.00 89.81 84 ASN A N 1
ATOM 630 C CA . ASN A 1 84 ? -9.202 -0.936 -6.045 1.00 89.81 84 ASN A CA 1
ATOM 631 C C . ASN A 1 84 ? -8.071 0.089 -6.093 1.00 89.81 84 ASN A C 1
ATOM 633 O O . ASN A 1 84 ? -7.971 0.875 -5.156 1.00 89.81 84 ASN A O 1
ATOM 637 N N . TYR A 1 85 ? -7.265 0.112 -7.158 1.00 89.38 85 TYR A N 1
ATOM 638 C CA . TYR A 1 85 ? -6.173 1.071 -7.321 1.00 89.38 85 TYR A CA 1
ATOM 639 C C . TYR A 1 85 ? -6.229 1.777 -8.668 1.00 89.38 85 TYR A C 1
ATOM 641 O O . TYR A 1 85 ? -6.600 1.190 -9.683 1.00 89.38 85 TYR A O 1
ATOM 649 N N . THR A 1 86 ? -5.836 3.041 -8.665 1.00 88.44 86 THR A N 1
ATOM 650 C CA . THR A 1 86 ? -5.382 3.759 -9.846 1.00 88.44 86 THR A CA 1
ATOM 651 C C . THR A 1 86 ? -3.864 3.684 -9.912 1.00 88.44 86 THR A C 1
ATOM 653 O O . THR A 1 86 ? -3.170 3.640 -8.893 1.00 88.44 86 THR A O 1
ATOM 656 N N . PHE A 1 87 ? -3.358 3.644 -11.134 1.00 84.56 87 PHE A N 1
ATOM 657 C CA . PHE A 1 87 ? -1.958 3.452 -11.463 1.00 84.56 87 PHE A CA 1
ATOM 658 C C . PHE A 1 87 ? -1.505 4.661 -12.259 1.00 84.56 87 PHE A C 1
ATOM 660 O O . PHE A 1 87 ? -2.179 5.052 -13.213 1.00 84.56 87 PHE A O 1
ATOM 667 N N . GLN A 1 88 ? -0.375 5.241 -11.882 1.00 85.94 88 GLN A N 1
ATOM 668 C CA . GLN A 1 88 ? 0.256 6.322 -12.625 1.00 85.94 88 GLN A CA 1
ATOM 669 C C . GLN A 1 88 ? 1.757 6.108 -12.621 1.00 85.94 88 GLN A C 1
ATOM 671 O O . GLN A 1 88 ? 2.349 5.881 -11.572 1.00 85.94 88 GLN A O 1
ATOM 676 N N . GLY A 1 89 ? 2.392 6.194 -13.776 1.00 80.06 89 GLY A N 1
ATOM 677 C CA . GLY A 1 89 ? 3.835 6.039 -13.859 1.00 80.06 89 GLY A CA 1
ATOM 678 C C . GLY A 1 89 ? 4.360 6.466 -15.207 1.00 80.06 89 GLY A C 1
ATOM 679 O O . GLY A 1 89 ? 3.602 6.835 -16.106 1.00 80.06 89 GLY A O 1
ATOM 680 N N . THR A 1 90 ? 5.672 6.412 -15.351 1.00 73.38 90 THR A N 1
ATOM 681 C CA . THR A 1 90 ? 6.295 6.485 -16.668 1.00 73.38 90 THR A CA 1
ATOM 682 C C . THR A 1 90 ? 6.533 5.060 -17.174 1.00 73.38 90 THR A C 1
ATOM 684 O O . THR A 1 90 ? 6.701 4.151 -16.357 1.00 73.38 90 THR A O 1
ATOM 687 N N . PRO A 1 91 ? 6.567 4.831 -18.498 1.00 65.75 91 PRO A N 1
ATOM 688 C CA . PRO A 1 91 ? 6.808 3.496 -19.051 1.00 65.75 91 PRO A CA 1
ATOM 689 C C . PRO A 1 91 ? 8.086 2.810 -18.558 1.00 65.75 91 PRO A C 1
ATOM 691 O O . PRO A 1 91 ? 8.153 1.585 -18.525 1.00 65.75 91 PRO A O 1
ATOM 694 N N . TYR A 1 92 ? 9.079 3.600 -18.141 1.00 66.00 92 TYR A N 1
ATOM 695 C CA . TYR A 1 92 ? 10.439 3.143 -17.842 1.00 66.00 92 TYR A CA 1
ATOM 696 C C . TYR A 1 92 ? 10.942 3.650 -16.484 1.00 66.00 92 TYR A C 1
ATOM 698 O O . TYR A 1 92 ? 12.144 3.790 -16.274 1.00 66.00 92 TYR A O 1
ATOM 706 N N . GLY A 1 93 ? 10.034 3.997 -15.571 1.00 74.62 93 GLY A N 1
ATOM 707 C CA . GLY A 1 93 ? 10.389 4.597 -14.287 1.00 74.62 93 GLY A CA 1
ATOM 708 C C . GLY A 1 93 ? 9.514 4.110 -13.146 1.00 74.62 93 GLY A C 1
ATOM 709 O O . GLY A 1 93 ? 9.063 2.969 -13.117 1.00 74.62 93 GLY A O 1
ATOM 710 N N . PHE A 1 94 ? 9.314 4.975 -12.158 1.00 80.06 94 PHE A N 1
ATOM 711 C CA . PHE A 1 94 ? 8.519 4.636 -10.988 1.00 80.06 94 PHE A CA 1
ATOM 712 C C . PHE A 1 94 ? 7.029 4.527 -11.336 1.00 80.06 94 PHE A C 1
ATOM 714 O O . PHE A 1 94 ? 6.508 5.259 -12.182 1.00 80.06 94 PHE A O 1
ATOM 721 N N . ALA A 1 95 ? 6.333 3.639 -10.631 1.00 86.62 95 ALA A N 1
ATOM 722 C CA . ALA A 1 95 ? 4.884 3.509 -10.702 1.00 86.62 95 ALA A CA 1
ATOM 723 C C . ALA A 1 95 ? 4.276 3.812 -9.333 1.00 86.62 95 ALA A C 1
ATOM 725 O O . ALA A 1 95 ? 4.629 3.200 -8.327 1.00 86.62 95 ALA A O 1
ATOM 726 N N . ALA A 1 96 ? 3.356 4.762 -9.291 1.00 90.00 96 ALA A N 1
ATOM 727 C CA . ALA A 1 96 ? 2.558 5.098 -8.132 1.00 90.00 96 ALA A CA 1
ATOM 728 C C . ALA A 1 96 ? 1.191 4.407 -8.212 1.00 90.00 96 ALA A C 1
ATOM 730 O O . ALA A 1 96 ? 0.524 4.406 -9.247 1.00 90.00 96 ALA A O 1
ATOM 731 N N . PHE A 1 97 ? 0.766 3.857 -7.083 1.00 90.56 97 PHE A N 1
ATOM 732 C CA . PHE A 1 97 ? -0.513 3.197 -6.893 1.00 90.56 97 PHE A CA 1
ATOM 733 C C . PHE A 1 97 ? -1.273 3.960 -5.821 1.00 90.56 97 PHE A C 1
ATOM 735 O O . PHE A 1 97 ? -0.815 4.070 -4.679 1.00 90.56 97 PHE A O 1
ATOM 742 N N . GLN A 1 98 ? -2.441 4.470 -6.179 1.00 92.00 98 GLN A N 1
ATOM 743 C CA . GLN A 1 98 ? -3.328 5.165 -5.256 1.00 92.00 98 GLN A CA 1
ATOM 744 C C . GLN A 1 98 ? -4.620 4.363 -5.117 1.00 92.00 98 GLN A C 1
ATOM 746 O O . GLN A 1 98 ? -5.158 3.894 -6.117 1.00 92.00 98 GLN A O 1
ATOM 751 N N . PRO A 1 99 ? -5.140 4.151 -3.905 1.00 92.00 99 PRO A N 1
ATOM 752 C CA . PRO A 1 99 ? -6.391 3.427 -3.7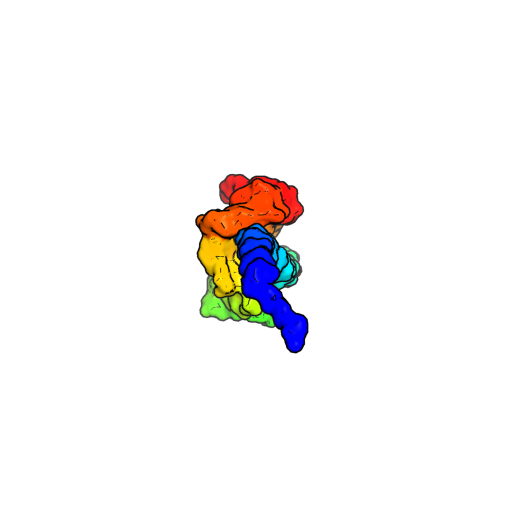32 1.00 92.00 99 PRO A CA 1
ATOM 753 C C . PRO A 1 99 ? -7.573 4.266 -4.246 1.00 92.00 99 PRO A C 1
ATOM 755 O O . PRO A 1 99 ? -7.715 5.440 -3.913 1.00 92.00 99 PRO A O 1
ATOM 758 N N . THR A 1 100 ? -8.489 3.656 -4.998 1.00 88.69 100 THR A N 1
ATOM 759 C CA . THR A 1 100 ? -9.638 4.350 -5.619 1.00 88.69 100 THR A CA 1
ATOM 760 C C . THR A 1 100 ? -10.637 4.902 -4.603 1.00 88.69 100 THR A C 1
ATOM 762 O O . THR A 1 100 ? -11.338 5.869 -4.883 1.00 88.69 100 THR A O 1
ATOM 765 N N . ARG A 1 101 ? -10.727 4.291 -3.415 1.00 86.38 101 ARG A N 1
ATOM 766 C CA . ARG A 1 101 ? -11.654 4.707 -2.345 1.00 86.38 101 ARG A CA 1
ATOM 767 C C . ARG A 1 101 ? -11.028 5.622 -1.292 1.00 86.38 101 ARG A C 1
ATOM 769 O O . ARG A 1 101 ? -11.762 6.164 -0.473 1.00 86.38 101 ARG A O 1
ATOM 776 N N . ARG A 1 102 ? -9.700 5.733 -1.263 1.00 85.50 102 ARG A N 1
ATOM 777 C CA . ARG A 1 102 ? -8.919 6.394 -0.202 1.00 85.50 102 ARG A CA 1
ATOM 778 C C . ARG A 1 102 ? -7.752 7.181 -0.804 1.00 85.50 102 ARG A C 1
ATOM 780 O O . ARG A 1 102 ? -6.629 7.089 -0.320 1.00 85.50 102 ARG A O 1
ATOM 787 N N . THR A 1 103 ? -8.023 7.896 -1.894 1.00 87.19 103 THR A N 1
ATOM 788 C CA . THR A 1 103 ? -7.021 8.478 -2.806 1.00 87.19 103 THR A CA 1
ATOM 789 C C . THR A 1 103 ? -5.930 9.278 -2.100 1.00 87.19 103 THR A C 1
ATOM 791 O O . THR A 1 103 ? -4.778 9.226 -2.519 1.00 87.19 103 THR A O 1
ATOM 794 N N . ASP A 1 104 ? -6.280 9.942 -0.997 1.00 90.75 104 ASP A N 1
ATOM 795 C CA . ASP A 1 104 ? -5.373 10.815 -0.253 1.00 90.75 104 ASP A CA 1
ATOM 796 C C . ASP A 1 104 ? -4.783 10.166 1.002 1.00 90.75 104 ASP A C 1
ATOM 798 O O . ASP A 1 104 ? -3.964 10.787 1.667 1.00 90.75 104 ASP A O 1
ATOM 802 N N . ASP A 1 105 ? -5.177 8.942 1.371 1.00 93.62 105 ASP A N 1
ATOM 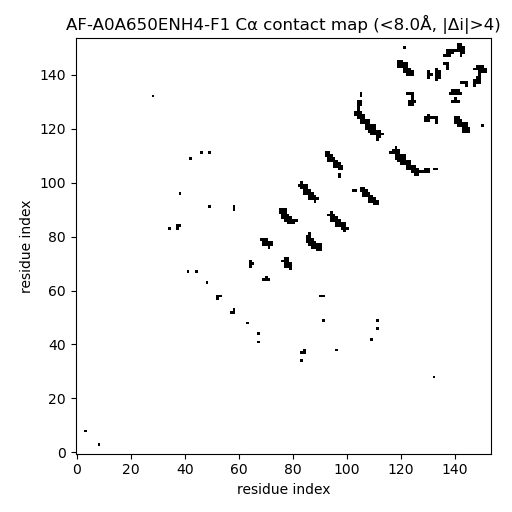803 C CA . ASP A 1 105 ? -4.727 8.345 2.632 1.00 93.62 105 ASP A CA 1
ATOM 804 C C . ASP A 1 105 ? -3.281 7.864 2.552 1.00 93.62 105 ASP A C 1
ATOM 806 O O . ASP A 1 105 ? -2.467 8.148 3.435 1.00 93.62 105 ASP A O 1
ATOM 810 N N . TYR A 1 106 ? -2.963 7.096 1.517 1.00 93.62 106 TYR A N 1
ATOM 811 C CA . TYR A 1 106 ? -1.639 6.537 1.296 1.00 93.62 106 TYR A CA 1
ATOM 812 C C . TYR A 1 106 ? -1.441 6.237 -0.186 1.00 93.62 106 TYR A C 1
ATOM 814 O O . TYR A 1 106 ? -2.396 6.053 -0.938 1.00 93.62 106 TYR A O 1
ATOM 822 N N . MET A 1 107 ? -0.184 6.126 -0.586 1.00 92.94 107 MET A N 1
ATOM 823 C CA . MET A 1 107 ? 0.192 5.643 -1.905 1.00 92.94 107 MET A CA 1
ATOM 824 C C . MET A 1 107 ? 1.239 4.550 -1.771 1.00 92.94 107 MET A C 1
ATOM 826 O O . MET A 1 107 ? 2.068 4.575 -0.856 1.00 92.94 107 MET A O 1
ATOM 830 N N . ILE A 1 108 ? 1.201 3.592 -2.687 1.00 93.81 108 ILE A N 1
ATOM 831 C CA . ILE A 1 108 ? 2.308 2.666 -2.885 1.00 93.81 108 ILE A CA 1
ATOM 832 C C . ILE A 1 108 ? 3.144 3.193 -4.045 1.00 93.81 108 ILE A C 1
ATOM 834 O O . ILE A 1 108 ? 2.597 3.642 -5.044 1.00 93.81 108 ILE A O 1
ATOM 838 N N . LEU A 1 109 ? 4.459 3.164 -3.918 1.00 92.06 109 LEU A N 1
ATOM 839 C CA . LEU A 1 109 ? 5.398 3.558 -4.954 1.00 92.06 109 LEU A CA 1
ATOM 840 C C . LEU A 1 109 ? 6.286 2.363 -5.267 1.00 92.06 109 LEU A C 1
ATOM 842 O O . LEU A 1 109 ? 6.983 1.858 -4.394 1.00 92.06 109 LEU A O 1
ATOM 846 N N . TRP A 1 110 ? 6.263 1.907 -6.506 1.00 91.12 110 TRP A N 1
ATOM 847 C CA . TRP A 1 110 ? 7.228 0.957 -7.023 1.00 91.12 110 TRP A CA 1
ATOM 848 C C . TRP A 1 110 ? 8.361 1.709 -7.708 1.00 91.12 110 TRP A C 1
ATOM 850 O O . TRP A 1 110 ? 8.121 2.577 -8.549 1.00 91.12 110 TRP A O 1
ATOM 860 N N . VAL A 1 111 ? 9.584 1.360 -7.337 1.00 87.25 111 VAL A N 1
ATOM 861 C CA . VAL A 1 111 ? 10.818 1.858 -7.931 1.00 87.25 111 VAL A CA 1
ATOM 862 C C . VAL A 1 111 ? 11.488 0.669 -8.619 1.00 87.25 111 VAL A C 1
ATOM 864 O O . VAL A 1 111 ? 11.788 -0.314 -7.930 1.00 87.25 111 VAL A O 1
ATOM 867 N N . PRO A 1 112 ? 11.699 0.714 -9.948 1.00 84.50 112 PRO A N 1
ATOM 868 C CA . PRO A 1 112 ? 12.375 -0.362 -10.657 1.00 84.50 112 PRO A CA 1
ATOM 869 C C . PRO A 1 112 ? 13.818 -0.507 -10.176 1.00 84.50 112 PRO A C 1
ATOM 871 O O . PRO A 1 112 ? 14.435 0.435 -9.670 1.00 84.50 112 PRO A O 1
ATOM 874 N N . LYS A 1 113 ? 14.377 -1.700 -10.377 1.00 84.62 113 LYS A N 1
ATOM 875 C CA . LYS A 1 113 ? 15.815 -1.899 -10.231 1.00 84.62 113 LYS A CA 1
ATOM 876 C C . LYS A 1 113 ? 16.527 -1.110 -11.332 1.00 84.62 113 LYS A C 1
ATOM 878 O O . LYS A 1 113 ? 16.199 -1.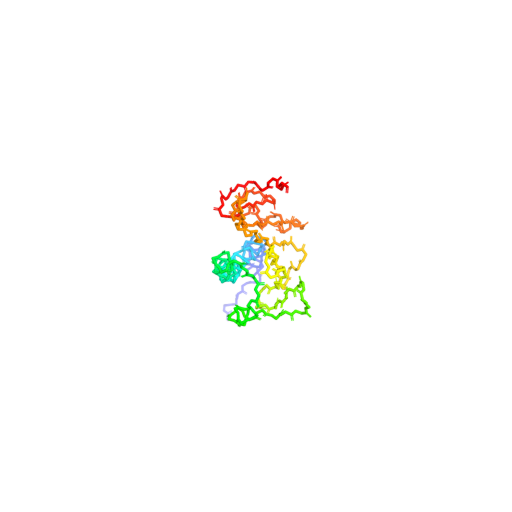276 -12.500 1.00 84.62 113 LYS A O 1
ATOM 883 N N . THR A 1 114 ? 17.507 -0.297 -10.966 1.00 75.88 114 THR A N 1
ATOM 884 C CA . THR A 1 114 ? 18.428 0.346 -11.913 1.00 75.88 114 THR A CA 1
ATOM 885 C C . THR A 1 114 ? 19.841 -0.192 -11.687 1.00 75.88 114 THR A C 1
ATOM 887 O O . THR A 1 114 ? 20.048 -1.077 -10.854 1.00 75.88 114 THR A O 1
ATOM 890 N N . VAL A 1 115 ? 20.829 0.317 -12.426 1.00 74.19 115 VAL A N 1
ATOM 891 C CA . VAL A 1 115 ? 22.241 -0.046 -12.216 1.00 74.19 115 VAL A CA 1
ATOM 892 C C . VAL A 1 115 ? 22.695 0.289 -10.788 1.00 74.19 115 VAL A C 1
ATOM 894 O O . VAL A 1 115 ? 23.448 -0.479 -10.193 1.00 74.19 115 VAL A O 1
ATOM 897 N N . ASP A 1 116 ? 22.175 1.381 -10.218 1.00 76.00 116 ASP A N 1
ATOM 898 C CA . ASP A 1 116 ? 22.600 1.913 -8.919 1.00 76.00 116 ASP A CA 1
ATOM 899 C C . ASP A 1 116 ? 21.600 1.641 -7.783 1.00 76.00 116 ASP A C 1
ATOM 901 O O . ASP A 1 116 ? 21.942 1.778 -6.607 1.00 76.00 116 ASP A O 1
ATOM 905 N N . THR A 1 117 ? 20.360 1.250 -8.103 1.00 76.94 117 THR A N 1
ATOM 906 C CA . THR A 1 117 ? 19.291 1.069 -7.109 1.00 76.94 117 THR A CA 1
ATOM 907 C C . THR A 1 117 ? 18.657 -0.311 -7.186 1.00 76.94 117 THR A C 1
ATOM 909 O O . THR A 1 117 ? 18.274 -0.787 -8.253 1.00 76.94 117 THR A O 1
ATOM 912 N N . GLU A 1 118 ? 18.470 -0.950 -6.032 1.00 84.50 118 GLU A N 1
ATOM 913 C CA . GLU A 1 118 ? 17.611 -2.129 -5.948 1.00 84.50 118 GLU A CA 1
ATOM 914 C C . GLU A 1 118 ? 16.139 -1.752 -6.148 1.00 84.50 118 GLU A C 1
ATOM 916 O O . GLU A 1 118 ? 15.726 -0.619 -5.902 1.00 84.50 118 GLU A O 1
ATOM 921 N N . GLU A 1 119 ? 15.341 -2.727 -6.578 1.00 87.44 119 GLU A N 1
ATOM 922 C CA . GLU A 1 119 ? 13.894 -2.559 -6.640 1.00 87.44 119 GLU A CA 1
ATOM 923 C C . GLU A 1 119 ? 13.336 -2.320 -5.232 1.00 87.44 119 GLU A C 1
ATOM 925 O O . GLU A 1 119 ? 13.609 -3.087 -4.306 1.00 87.44 119 GLU A O 1
ATOM 930 N N . ALA A 1 120 ? 12.491 -1.300 -5.098 1.00 89.56 120 ALA A N 1
ATOM 931 C CA . ALA A 1 120 ? 11.814 -0.982 -3.852 1.00 89.56 120 ALA A CA 1
ATOM 932 C C . ALA A 1 120 ? 10.307 -0.862 -4.077 1.00 89.56 120 ALA A C 1
ATOM 934 O O . ALA A 1 120 ? 9.843 -0.251 -5.038 1.00 89.56 120 ALA A O 1
ATOM 935 N N . LEU A 1 121 ? 9.528 -1.413 -3.148 1.00 93.19 121 LEU A N 1
ATOM 936 C CA . LEU A 1 121 ? 8.084 -1.218 -3.099 1.00 93.19 121 LEU A CA 1
ATOM 937 C C . LEU A 1 121 ? 7.742 -0.482 -1.811 1.00 93.19 121 LEU A C 1
ATOM 939 O O . LEU A 1 121 ? 7.837 -1.052 -0.729 1.00 93.19 121 LEU A O 1
ATOM 943 N N . VAL A 1 122 ? 7.380 0.786 -1.913 1.00 93.69 122 VAL A N 1
ATOM 944 C CA . VAL A 1 122 ? 7.318 1.722 -0.794 1.00 93.69 122 VAL A CA 1
ATOM 945 C C . VAL A 1 122 ? 5.870 2.047 -0.458 1.00 93.69 122 VAL A C 1
ATOM 947 O O . VAL A 1 122 ? 5.127 2.476 -1.327 1.00 93.69 122 VAL A O 1
ATOM 950 N N . CYS A 1 123 ? 5.459 1.894 0.798 1.00 95.12 123 CYS A N 1
ATOM 951 C CA . CYS A 1 123 ? 4.206 2.468 1.292 1.00 95.12 123 CYS A CA 1
ATOM 952 C C . CYS A 1 123 ? 4.497 3.847 1.870 1.00 95.12 123 CYS A C 1
ATOM 954 O O . CYS A 1 123 ? 5.384 3.968 2.716 1.00 95.12 123 CYS A O 1
ATOM 956 N N . SER A 1 124 ? 3.749 4.863 1.447 1.00 94.31 124 SER A N 1
ATOM 957 C CA . SER A 1 124 ? 3.822 6.214 1.999 1.00 94.31 124 SER A CA 1
ATOM 958 C C . SER A 1 124 ? 2.448 6.659 2.485 1.00 94.31 124 SER A C 1
ATOM 960 O O . SER A 1 124 ? 1.517 6.810 1.692 1.00 94.31 124 SER A O 1
ATOM 962 N N . GLY A 1 125 ? 2.311 6.833 3.801 1.00 94.31 125 GLY A N 1
ATOM 963 C CA . GLY A 1 125 ? 1.092 7.335 4.430 1.00 94.31 125 GLY A CA 1
ATOM 964 C C . GLY A 1 125 ? 1.063 8.862 4.471 1.00 94.31 125 GLY A C 1
ATOM 965 O O . GLY A 1 125 ? 1.989 9.480 4.999 1.00 94.31 125 GLY A O 1
ATOM 966 N N . GLN A 1 126 ? -0.025 9.445 3.971 1.00 92.69 126 GLN A N 1
ATOM 967 C CA . GLN A 1 126 ? -0.259 10.890 3.878 1.00 92.69 126 GLN A CA 1
ATOM 968 C C . GLN A 1 126 ? -1.217 11.382 4.980 1.00 92.69 126 GLN A C 1
ATOM 970 O O . GLN A 1 126 ? -0.989 12.430 5.582 1.00 92.69 126 GLN A O 1
ATOM 975 N N . THR A 1 127 ? -2.254 10.604 5.316 1.00 94.75 127 THR A N 1
ATOM 976 C CA . THR A 1 127 ? -3.198 10.913 6.412 1.00 94.75 127 THR A CA 1
ATOM 977 C C . THR A 1 127 ? -2.914 10.092 7.666 1.00 94.75 127 THR A C 1
ATOM 979 O O . THR A 1 127 ? -2.212 9.084 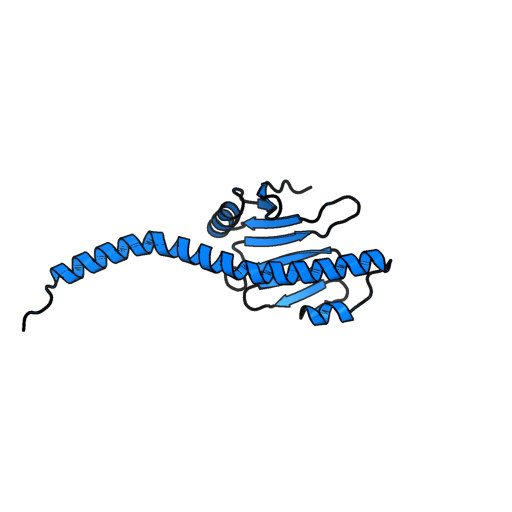7.630 1.00 94.75 127 THR A O 1
ATOM 982 N N . ALA A 1 128 ? -3.521 10.451 8.804 1.00 94.06 128 ALA A N 1
ATOM 983 C CA . ALA A 1 128 ? -3.405 9.669 10.040 1.00 94.06 128 ALA A CA 1
ATOM 984 C C . ALA A 1 128 ? -3.812 8.193 9.857 1.00 94.06 128 ALA A C 1
ATOM 986 O O . ALA A 1 128 ? -3.166 7.293 10.406 1.00 94.06 128 ALA A O 1
ATOM 987 N N . TRP A 1 129 ? -4.852 7.936 9.056 1.00 93.56 129 TRP A N 1
ATOM 988 C CA . TRP A 1 129 ? -5.275 6.576 8.739 1.00 93.56 129 TRP A CA 1
ATOM 989 C C . TRP A 1 129 ? -4.231 5.864 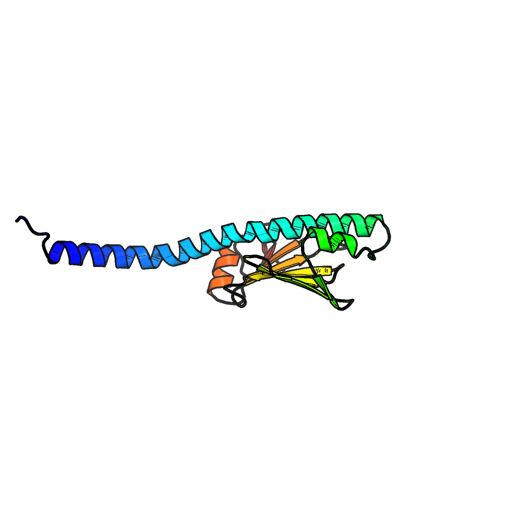7.874 1.00 93.56 129 TRP A C 1
ATOM 991 O O . TRP A 1 129 ? -3.807 4.763 8.231 1.00 93.56 129 TRP A O 1
ATOM 1001 N N . GLY A 1 130 ? -3.750 6.505 6.803 1.00 94.44 130 GLY A N 1
ATOM 1002 C CA . GLY A 1 130 ? -2.750 5.921 5.906 1.00 94.44 130 GLY A CA 1
ATOM 1003 C C . GLY A 1 130 ? -1.391 5.688 6.562 1.00 94.44 130 GLY A C 1
ATOM 1004 O O . GLY A 1 130 ? -0.786 4.635 6.377 1.00 94.44 130 GLY A O 1
ATOM 1005 N N . ILE A 1 131 ? -0.947 6.592 7.438 1.00 94.25 131 ILE A N 1
ATOM 1006 C CA . ILE A 1 131 ? 0.233 6.392 8.293 1.00 94.25 131 ILE A CA 1
ATOM 1007 C C . ILE A 1 131 ? 0.033 5.155 9.174 1.00 94.25 131 ILE A C 1
ATOM 1009 O O . ILE A 1 131 ? 0.924 4.314 9.296 1.00 94.25 131 ILE A O 1
ATOM 1013 N N . GLY A 1 132 ? -1.146 5.018 9.786 1.00 94.62 132 GLY A N 1
ATOM 1014 C CA . GLY A 1 132 ? -1.509 3.849 10.585 1.00 94.62 132 GLY A CA 1
ATOM 1015 C C . GLY A 1 132 ? -1.633 2.557 9.770 1.00 94.62 132 GLY A C 1
ATOM 1016 O O . GLY A 1 132 ? -1.488 1.469 10.339 1.00 94.62 132 GLY A O 1
ATOM 1017 N N . PHE A 1 133 ? -1.905 2.659 8.470 1.00 94.25 133 PHE A N 1
ATOM 1018 C CA . PHE A 1 133 ? -1.922 1.547 7.529 1.00 94.25 133 PHE A CA 1
ATOM 1019 C C . PHE A 1 133 ? -0.503 1.126 7.137 1.00 94.25 133 PHE A C 1
ATOM 1021 O O . PHE A 1 133 ? -0.156 -0.029 7.391 1.00 94.25 133 PHE A O 1
ATOM 1028 N N . CYS A 1 134 ? 0.350 2.039 6.654 1.00 94.56 134 CYS A N 1
ATOM 1029 C CA . CYS A 1 134 ? 1.747 1.729 6.318 1.00 94.56 134 CYS A CA 1
ATOM 1030 C C . CYS A 1 134 ? 2.507 1.182 7.534 1.00 94.56 134 CYS A C 1
ATOM 1032 O O . CYS A 1 134 ? 3.118 0.117 7.451 1.00 94.56 134 CYS A O 1
ATOM 1034 N N . LYS A 1 135 ? 2.336 1.778 8.725 1.00 94.25 135 LYS A N 1
ATOM 1035 C CA . LYS A 1 135 ? 2.898 1.224 9.972 1.00 94.25 135 LYS A CA 1
ATOM 1036 C C . LYS A 1 135 ? 2.452 -0.215 10.235 1.00 94.25 135 LYS A C 1
ATOM 1038 O O . LYS A 1 135 ? 3.231 -1.009 10.747 1.00 94.25 135 LYS A O 1
ATOM 1043 N N . SER A 1 136 ? 1.226 -0.585 9.863 1.00 93.00 136 SER A N 1
ATOM 1044 C CA . SER A 1 136 ? 0.723 -1.954 10.036 1.00 93.00 136 SER A CA 1
ATOM 1045 C C . SER A 1 136 ? 1.305 -2.975 9.048 1.00 93.00 136 SER A C 1
ATOM 1047 O O . SER A 1 136 ? 1.063 -4.172 9.224 1.00 93.00 136 SER A O 1
ATOM 1049 N N . LEU A 1 137 ? 2.009 -2.528 8.003 1.00 92.38 137 LEU A N 1
ATOM 1050 C CA . LEU A 1 137 ? 2.673 -3.382 7.012 1.00 92.38 137 LEU A CA 1
ATOM 1051 C C . LEU A 1 137 ? 4.132 -3.667 7.396 1.00 92.38 137 LEU A C 1
ATOM 1053 O O . LEU A 1 137 ? 4.599 -4.794 7.257 1.00 92.38 137 LEU A O 1
ATOM 1057 N N . CYS A 1 138 ? 4.833 -2.650 7.894 1.00 90.94 138 CYS A N 1
ATOM 1058 C CA . CYS A 1 138 ? 6.300 -2.627 7.998 1.00 90.94 138 CYS A CA 1
ATOM 1059 C C . CYS A 1 138 ? 6.835 -1.859 9.228 1.00 90.94 138 CYS A C 1
ATOM 1061 O O . CYS A 1 138 ? 8.042 -1.789 9.418 1.00 90.94 138 CYS A O 1
ATOM 1063 N N . GLY A 1 139 ? 5.970 -1.243 10.045 1.00 90.94 139 GLY A N 1
ATOM 1064 C CA . GLY A 1 139 ? 6.343 -0.529 11.277 1.00 90.94 139 GLY A CA 1
ATOM 1065 C C . GLY A 1 139 ? 6.577 0.984 11.156 1.00 90.94 139 GLY A C 1
ATOM 1066 O O . GLY A 1 139 ? 6.564 1.670 12.177 1.00 90.94 139 GLY A O 1
ATOM 1067 N N . PHE A 1 140 ? 6.713 1.540 9.947 1.00 92.75 140 PHE A N 1
ATOM 1068 C CA . PHE A 1 140 ? 7.043 2.961 9.730 1.00 92.75 140 PHE A CA 1
ATOM 1069 C C . PHE A 1 140 ? 5.994 3.698 8.878 1.00 92.75 140 PHE A C 1
ATOM 1071 O O . PHE A 1 140 ? 5.180 3.073 8.204 1.00 92.75 140 PHE A O 1
ATOM 1078 N N . GLN A 1 141 ? 5.989 5.039 8.934 1.00 92.00 141 GLN A N 1
ATOM 1079 C CA . GLN A 1 141 ? 5.096 5.885 8.119 1.00 92.00 141 GLN A CA 1
ATOM 1080 C C . GLN A 1 141 ? 5.403 5.774 6.622 1.00 92.00 141 GLN A C 1
ATOM 1082 O O . GLN A 1 141 ? 4.481 5.682 5.814 1.00 92.00 141 GLN A O 1
ATOM 1087 N N . GLN A 1 142 ? 6.692 5.787 6.289 1.00 91.94 142 GLN A N 1
ATOM 1088 C CA . GLN A 1 142 ? 7.200 5.549 4.951 1.00 91.94 142 GLN A CA 1
ATOM 1089 C C . GLN A 1 142 ? 8.177 4.384 5.031 1.00 91.94 142 GLN A C 1
ATOM 1091 O O . GLN A 1 142 ? 9.114 4.397 5.838 1.00 91.94 142 GLN A O 1
ATOM 1096 N N . CYS A 1 143 ? 7.912 3.334 4.270 1.00 92.50 143 CYS A N 1
ATOM 1097 C CA . CYS A 1 143 ? 8.664 2.099 4.402 1.00 92.50 143 CYS A CA 1
ATOM 1098 C C . CYS A 1 143 ? 8.724 1.310 3.117 1.00 92.50 143 CYS A C 1
ATOM 1100 O O . CYS A 1 143 ? 7.783 1.312 2.327 1.00 92.50 143 CYS A O 1
ATOM 1102 N N . GLU A 1 144 ? 9.804 0.560 2.974 1.00 93.12 144 GLU A N 1
ATOM 1103 C CA . GLU A 1 144 ? 9.935 -0.433 1.930 1.00 93.12 144 GLU A CA 1
ATOM 1104 C C . GLU A 1 144 ? 9.246 -1.722 2.388 1.00 93.12 144 GLU A C 1
ATOM 1106 O O . GLU A 1 144 ? 9.667 -2.373 3.340 1.00 93.12 144 GLU A O 1
ATOM 1111 N N . MET A 1 145 ? 8.157 -2.099 1.728 1.00 91.75 145 MET A N 1
ATOM 1112 C CA . MET A 1 145 ? 7.355 -3.278 2.046 1.00 91.75 145 MET A CA 1
ATOM 1113 C C . MET A 1 145 ? 8.108 -4.586 1.790 1.00 91.75 145 MET A C 1
ATOM 1115 O O . MET A 1 145 ? 7.904 -5.547 2.530 1.00 91.75 145 MET A O 1
ATOM 1119 N N . ASN A 1 146 ? 8.999 -4.612 0.792 1.00 89.25 146 ASN A N 1
ATOM 1120 C CA . ASN A 1 146 ? 9.795 -5.797 0.459 1.00 89.25 146 ASN A CA 1
ATOM 1121 C C . ASN A 1 146 ? 10.846 -6.103 1.539 1.00 89.25 146 ASN A C 1
ATOM 1123 O O . ASN A 1 146 ? 10.994 -7.255 1.939 1.00 89.25 146 ASN A O 1
ATOM 1127 N N . LYS A 1 147 ? 11.524 -5.075 2.067 1.00 88.31 147 LYS A N 1
ATOM 1128 C CA . LYS A 1 147 ? 12.548 -5.219 3.121 1.00 88.31 147 LYS A CA 1
ATOM 1129 C C . LYS A 1 147 ? 12.016 -5.009 4.539 1.00 88.31 147 LYS A C 1
ATOM 1131 O O . LYS A 1 147 ? 12.699 -5.327 5.506 1.00 88.31 147 LYS A O 1
ATOM 1136 N N . ARG A 1 148 ? 10.789 -4.495 4.678 1.00 88.31 148 ARG A N 1
ATOM 1137 C CA . ARG A 1 148 ? 10.164 -4.063 5.943 1.00 88.31 148 ARG A CA 1
ATOM 1138 C C . ARG A 1 148 ? 11.048 -3.111 6.751 1.00 88.31 148 ARG A C 1
ATOM 1140 O O . ARG A 1 148 ? 11.078 -3.157 7.978 1.00 88.31 148 ARG A O 1
ATOM 1147 N N . THR A 1 149 ? 11.757 -2.239 6.050 1.00 89.00 149 THR A N 1
ATOM 1148 C CA . THR A 1 149 ? 12.638 -1.222 6.624 1.00 89.00 149 THR A CA 1
ATOM 1149 C C . THR A 1 149 ? 12.053 0.166 6.409 1.00 89.00 149 THR A C 1
ATOM 1151 O O . THR A 1 149 ? 11.178 0.380 5.564 1.00 89.00 149 THR A O 1
ATOM 1154 N N . LYS A 1 150 ? 12.529 1.135 7.194 1.00 90.31 150 LYS A N 1
ATOM 1155 C CA . LYS A 1 150 ? 12.243 2.547 6.947 1.00 90.31 150 LYS A CA 1
ATOM 1156 C C . LYS A 1 150 ? 12.780 2.919 5.561 1.00 90.31 150 LYS A C 1
ATOM 1158 O O . LYS A 1 150 ? 13.922 2.596 5.247 1.00 90.31 150 LYS A O 1
ATOM 1163 N N . TYR A 1 151 ? 11.957 3.579 4.754 1.00 84.62 151 TYR A N 1
ATOM 1164 C CA . TYR A 1 151 ? 12.400 4.119 3.474 1.00 84.62 151 TYR A CA 1
ATOM 1165 C C . TYR A 1 151 ? 12.938 5.524 3.719 1.00 84.62 151 TYR A C 1
ATOM 1167 O O . TYR A 1 151 ? 12.188 6.391 4.166 1.00 84.62 151 TYR A O 1
ATOM 1175 N N . ASP A 1 152 ? 14.233 5.718 3.481 1.00 75.12 152 ASP A N 1
ATOM 1176 C CA . ASP A 1 152 ? 14.930 6.965 3.819 1.00 75.12 152 ASP A CA 1
ATOM 1177 C C . ASP A 1 152 ? 15.114 7.909 2.627 1.00 75.12 152 ASP A C 1
ATOM 1179 O O . ASP A 1 152 ? 15.821 8.892 2.779 1.00 75.12 152 ASP A O 1
ATOM 1183 N N . GLY A 1 153 ? 14.454 7.626 1.491 1.00 68.31 153 GLY A N 1
ATOM 1184 C CA . GLY A 1 153 ? 14.362 8.511 0.324 1.00 68.31 153 GLY A CA 1
ATOM 1185 C C . GLY A 1 153 ? 15.696 9.140 -0.069 1.00 68.31 153 GLY A C 1
ATOM 1186 O O . GLY A 1 153 ? 15.979 10.258 0.349 1.00 68.31 153 GLY A O 1
ATOM 1187 N N . MET A 1 154 ? 16.501 8.422 -0.857 1.00 51.22 154 MET A N 1
ATOM 1188 C CA . MET A 1 154 ? 17.633 9.054 -1.546 1.00 51.22 154 MET A CA 1
ATOM 1189 C C . MET A 1 154 ? 17.130 10.098 -2.541 1.00 51.22 154 MET A C 1
ATOM 1191 O O . MET A 1 154 ? 16.159 9.779 -3.267 1.00 51.22 154 MET A O 1
#

Radius of gyration: 21.17 Å; Cα contacts (8 Å, |Δi|>4): 217; chains: 1; bounding box: 69×25×57 Å

Nearest PDB structures (foldseek):
  8cgm-assembly2_B  TM=4.305E-01  e=2.821E+00  Porphyromonas gingivalis ATCC 33277

pLDDT: mean 83.28, std 12.17, range [51.03, 96.06]

Organism: NCBI:txid699876

InterPro domains:
  IPR012902 Prokaryotic N-terminal methylation site [PF07963] (2-24)
  IPR012902 Prokaryotic N-terminal methylation site [PS00409] (2-22)
  IPR012902 Prokaryotic N-terminal methylation site [TIGR02532] (2-24)
  IPR045584 Pilin-like [SSF54523] (4-59)